Protein AF-A0A1R1DZW8-F1 (afdb_monomer)

Organism: NCBI:txid297318

Nearest PDB structures (foldseek):
  4pjw-assembly1_A  TM=4.966E-01  e=2.093E+00  Homo sapiens
  7zjs-assembly2_C  TM=4.317E-01  e=1.503E+00  Homo sapiens
  8k4d-assembly1_A  TM=4.307E-01  e=2.338E+00  Homo sapiens
  7zjs-assembly1_A  TM=4.344E-01  e=2.916E+00  Homo sapiens
  6pzi-assembly1_G  TM=3.802E-01  e=8.805E+00  Cricetus cricetus

Secondary structure (DSSP, 8-state):
-EE-TTT-PBPEE-SSSEEEETTTTEEEEGGG-EETTPPPPPPS--S--GGGGGS-HHHHTTS-HHHHHHHHHHHHHHHHHHHHHHHHHHHHHHH-HHHHHHTHHHHHHHHHHHHHHHHHHHHHHHHHHHHHS---S---HHHHHHHHHHHHHHHH--------SSSSS---

Mean predicted aligned error: 7.41 Å

Radius of gyration: 25.3 Å; Cα contacts (8 Å, |Δi|>4): 178; chains: 1; bounding box: 54×38×90 Å

InterPro domains:
  IPR046349 C1-like domain superfamily [SSF57889] (3-31)

Sequence (172 aa):
MRTCPYCASGLKILDATFYRCEFCRMTLHSDDTQEDGRRKPVSEEYAPPEAWLSCSTPEMMTFSTVQLIFLLRYARSKRANSYNYVRVFNKAGDAKPSLLQAYKESVQATGEAYEYWTRKAWVIENILRERTGDFPAKITDRYLAELLARIQEINAKPMQISKSRRQRQGSV

Foldseek 3Di:
DWAQLPARDDWDDPDPFWTADPVVRDIDGPVNIDPPQFHDADDLPLQDPLVCLVPDLVVLLPDDLSNLLNNLVSLVVQLVVLVVVLVVLVVCCVVPVVVCVVCVVVNVVSVVSNVSSVVSSVSSQVSNCVVPVGHDPDDDPVNSVVVSVVSVVSNPDGDDDDPPDDPPPDDD

pLDDT: mean 89.39, std 11.97, range [41.47, 98.56]

Structure (mmCIF, N/CA/C/O backbone):
data_AF-A0A1R1DZW8-F1
#
_entry.id   AF-A0A1R1DZW8-F1
#
loop_
_atom_site.group_PDB
_atom_site.id
_atom_site.type_symbol
_atom_site.label_atom_id
_atom_site.label_alt_id
_atom_site.label_comp_id
_atom_site.label_asym_id
_atom_site.label_entity_id
_atom_site.label_seq_id
_atom_site.pdbx_PDB_ins_code
_atom_site.Cartn_x
_atom_site.Cartn_y
_atom_site.Cartn_z
_atom_site.occupancy
_atom_site.B_iso_or_equiv
_atom_site.auth_seq_id
_atom_site.auth_comp_id
_atom_site.auth_asym_id
_atom_site.auth_atom_id
_atom_site.pdbx_PDB_model_num
ATOM 1 N N . MET A 1 1 ? 21.904 -6.467 -22.075 1.00 83.62 1 MET A N 1
ATOM 2 C CA . MET A 1 1 ? 21.513 -5.260 -22.857 1.00 83.62 1 MET A CA 1
ATOM 3 C C . MET A 1 1 ? 20.809 -4.280 -21.928 1.00 83.62 1 MET A C 1
ATOM 5 O O . MET A 1 1 ? 19.909 -4.713 -21.217 1.00 83.62 1 MET A O 1
ATOM 9 N N . ARG A 1 2 ? 21.170 -2.983 -21.921 1.00 94.12 2 ARG A N 1
ATOM 10 C CA . ARG A 1 2 ? 20.406 -1.985 -21.147 1.00 94.12 2 ARG A CA 1
ATOM 11 C C . ARG A 1 2 ? 19.023 -1.772 -21.758 1.00 94.12 2 ARG A C 1
ATOM 13 O O . ARG A 1 2 ? 18.876 -1.565 -22.962 1.00 94.12 2 ARG A O 1
ATOM 20 N N . THR A 1 3 ? 18.017 -1.822 -20.903 1.00 96.69 3 THR A N 1
ATOM 21 C CA . THR A 1 3 ? 16.600 -1.839 -21.252 1.00 96.69 3 THR A CA 1
ATOM 22 C C . THR A 1 3 ? 15.805 -0.880 -20.383 1.00 96.69 3 THR A C 1
ATOM 24 O O . THR A 1 3 ? 16.159 -0.578 -19.242 1.00 96.69 3 THR A O 1
ATOM 27 N N . CYS A 1 4 ? 14.709 -0.382 -20.944 1.00 96.38 4 CYS A N 1
ATOM 28 C CA . CYS A 1 4 ? 13.767 0.464 -20.231 1.00 96.38 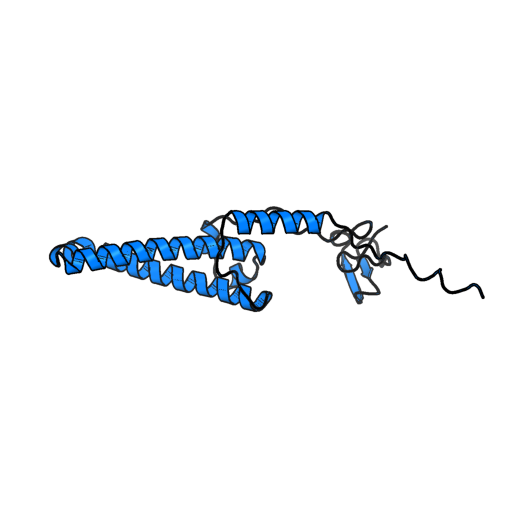4 CYS A CA 1
ATOM 29 C C . CYS A 1 4 ? 13.045 -0.334 -19.119 1.00 96.38 4 CYS A C 1
ATOM 31 O O . CYS A 1 4 ? 12.445 -1.364 -19.443 1.00 96.38 4 CYS A O 1
ATOM 33 N N . PRO A 1 5 ? 12.984 0.163 -17.864 1.00 95.69 5 PRO A N 1
ATOM 34 C CA . PRO A 1 5 ? 12.286 -0.500 -16.749 1.00 95.69 5 PRO A CA 1
ATOM 35 C C . PRO A 1 5 ? 10.778 -0.681 -16.969 1.00 95.69 5 PRO A C 1
ATOM 37 O O . PRO A 1 5 ? 10.151 -1.485 -16.279 1.00 95.69 5 PRO A O 1
ATOM 40 N N . TYR A 1 6 ? 10.189 0.072 -17.903 1.00 95.75 6 TYR A N 1
ATOM 41 C CA . TYR A 1 6 ? 8.742 0.121 -18.124 1.00 95.75 6 TYR A CA 1
ATOM 42 C C . TYR A 1 6 ? 8.270 -0.706 -19.323 1.00 95.75 6 TYR A C 1
ATOM 44 O O . TYR A 1 6 ? 7.144 -1.195 -19.315 1.00 95.75 6 TYR A O 1
ATOM 52 N N . CYS A 1 7 ? 9.101 -0.861 -20.360 1.00 95.56 7 CYS A N 1
ATOM 53 C CA . CYS A 1 7 ? 8.696 -1.527 -21.607 1.00 95.56 7 CYS A CA 1
ATOM 54 C C . CYS A 1 7 ? 9.712 -2.529 -22.169 1.00 95.56 7 CYS A C 1
ATOM 56 O O . CYS A 1 7 ? 9.480 -3.068 -23.248 1.00 95.56 7 CYS A O 1
ATOM 58 N N . ALA A 1 8 ? 10.853 -2.733 -21.501 1.00 95.94 8 ALA A N 1
ATOM 59 C CA . ALA A 1 8 ? 11.961 -3.582 -21.953 1.00 95.94 8 ALA A CA 1
ATOM 60 C C . ALA A 1 8 ? 12.594 -3.238 -23.312 1.00 95.94 8 ALA A C 1
ATOM 62 O O . ALA A 1 8 ? 13.468 -3.967 -23.780 1.00 95.94 8 ALA A O 1
ATOM 63 N N . SER A 1 9 ? 12.222 -2.120 -23.939 1.00 95.94 9 SER A N 1
ATOM 64 C CA . SER A 1 9 ? 12.898 -1.660 -25.155 1.00 95.94 9 SER A CA 1
ATOM 65 C C . SER A 1 9 ? 14.368 -1.357 -24.870 1.00 95.94 9 SER A C 1
ATOM 67 O O . SER A 1 9 ? 14.700 -0.842 -23.797 1.00 95.94 9 SER A O 1
ATOM 69 N N . GLY A 1 10 ? 15.236 -1.653 -25.841 1.00 96.06 10 GLY A N 1
ATOM 70 C CA . GLY A 1 10 ? 16.635 -1.232 -25.803 1.00 96.06 10 GLY A CA 1
ATOM 71 C C . GLY A 1 10 ? 16.743 0.291 -25.719 1.00 96.06 10 GLY A C 1
ATOM 72 O O . GLY A 1 10 ? 15.933 1.015 -26.303 1.00 96.06 10 GLY A O 1
ATOM 73 N N . LEU A 1 11 ? 17.719 0.773 -24.955 1.00 96.81 11 LEU A N 1
ATOM 74 C CA . LEU A 1 11 ? 17.912 2.198 -24.705 1.00 96.81 11 LEU A CA 1
ATOM 75 C C . LEU A 1 11 ? 18.998 2.788 -25.607 1.00 96.81 11 LEU A C 1
ATOM 77 O O . LEU A 1 11 ? 20.050 2.178 -25.791 1.00 96.81 11 LEU A O 1
ATOM 81 N N . LYS A 1 12 ? 18.767 4.002 -26.119 1.00 97.00 12 LYS A N 1
ATOM 82 C CA . LYS A 1 12 ? 19.805 4.795 -26.789 1.00 97.00 12 LYS A CA 1
ATOM 83 C C . LYS A 1 12 ? 20.587 5.588 -25.751 1.00 97.00 12 LYS A C 1
ATOM 85 O O . LYS A 1 12 ? 19.986 6.214 -24.880 1.00 97.00 12 LYS A O 1
ATOM 90 N N . ILE A 1 13 ? 21.908 5.561 -25.849 1.00 96.62 13 ILE A N 1
ATOM 91 C CA . ILE A 1 13 ? 22.793 6.371 -25.008 1.00 96.62 13 ILE A CA 1
ATOM 92 C C . ILE A 1 13 ? 22.650 7.828 -25.458 1.00 96.62 13 ILE A C 1
ATOM 94 O O . ILE A 1 13 ? 22.758 8.099 -26.654 1.00 96.62 13 ILE A O 1
ATOM 98 N N . LEU A 1 14 ? 22.363 8.739 -24.527 1.00 95.56 14 LEU A N 1
ATOM 99 C CA . LEU A 1 14 ? 22.457 10.179 -24.782 1.00 95.56 14 LEU A CA 1
ATOM 100 C C . LEU A 1 14 ? 23.834 10.690 -24.356 1.00 95.56 14 LEU A C 1
ATOM 102 O O . LEU A 1 14 ? 24.512 11.348 -25.138 1.00 95.56 14 LEU A O 1
ATOM 106 N N . ASP A 1 15 ? 24.254 10.325 -23.146 1.00 94.88 15 ASP A N 1
ATOM 107 C CA . ASP A 1 15 ? 25.563 10.625 -22.566 1.00 94.88 15 ASP A CA 1
ATOM 108 C C . ASP A 1 15 ? 25.935 9.559 -21.508 1.00 94.88 15 ASP A C 1
ATOM 110 O O . ASP A 1 15 ? 25.363 8.466 -21.484 1.00 94.88 15 ASP A O 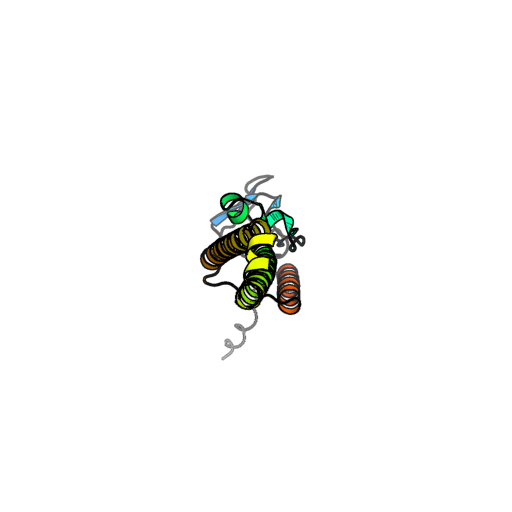1
ATOM 114 N N . ALA A 1 16 ? 26.920 9.846 -20.649 1.00 91.62 16 ALA A N 1
ATOM 115 C CA . ALA A 1 16 ? 27.391 8.914 -19.623 1.00 91.62 16 ALA A CA 1
ATOM 116 C C . ALA A 1 16 ? 26.343 8.591 -18.535 1.00 91.62 16 ALA A C 1
ATOM 118 O O . ALA A 1 16 ? 26.407 7.516 -17.936 1.00 91.62 16 ALA A O 1
ATOM 119 N N . THR A 1 17 ? 25.388 9.487 -18.278 1.00 96.44 17 THR A N 1
ATOM 120 C CA . THR A 1 17 ? 24.416 9.383 -17.177 1.00 96.44 17 THR A CA 1
ATOM 121 C C . THR A 1 17 ? 22.983 9.202 -17.661 1.00 96.44 17 THR A C 1
ATOM 123 O O . THR A 1 17 ? 22.152 8.703 -16.903 1.00 96.44 17 THR A O 1
ATOM 126 N N . PHE A 1 18 ? 22.669 9.538 -18.913 1.00 97.12 18 PHE A N 1
ATOM 127 C CA . PHE A 1 18 ? 21.305 9.529 -19.430 1.00 97.12 18 PHE A CA 1
ATOM 128 C C . PHE A 1 18 ? 21.099 8.656 -20.665 1.00 97.12 18 PHE A C 1
ATOM 130 O O . PHE A 1 18 ? 21.908 8.567 -21.591 1.00 97.12 18 PHE A O 1
ATOM 137 N N . TYR A 1 19 ? 19.915 8.049 -20.692 1.00 97.69 19 TYR A N 1
ATOM 138 C CA . TYR A 1 19 ? 19.455 7.154 -21.741 1.00 97.69 19 TYR A CA 1
ATOM 139 C C . TYR A 1 19 ? 18.085 7.586 -22.256 1.00 97.69 19 TYR A C 1
ATOM 141 O O . TYR A 1 19 ? 17.222 8.008 -21.485 1.00 97.69 19 TYR A O 1
ATOM 149 N N . ARG A 1 20 ? 17.837 7.415 -23.555 1.00 97.75 20 ARG A N 1
ATOM 150 C CA . ARG A 1 20 ? 16.534 7.649 -24.184 1.00 97.75 20 ARG A CA 1
ATOM 151 C C . ARG A 1 20 ? 15.840 6.329 -24.492 1.00 97.75 20 ARG A C 1
ATOM 153 O O . ARG A 1 20 ? 16.370 5.490 -25.219 1.00 97.75 20 ARG A O 1
ATOM 160 N N . CYS A 1 21 ? 14.613 6.181 -24.001 1.00 97.75 21 CYS A N 1
ATOM 161 C CA . CYS A 1 21 ? 13.688 5.161 -24.481 1.00 97.75 21 CYS A CA 1
ATOM 162 C C . CYS A 1 21 ? 12.802 5.759 -25.580 1.00 97.75 21 CYS A C 1
ATOM 164 O O . CYS A 1 21 ? 12.025 6.678 -25.316 1.00 97.75 21 CYS A O 1
ATOM 166 N N . GLU A 1 22 ? 12.890 5.240 -26.804 1.00 97.56 22 GLU A N 1
ATOM 167 C CA . GLU A 1 22 ? 12.088 5.747 -27.928 1.00 97.56 22 GLU A CA 1
ATOM 168 C C . GLU A 1 22 ? 10.615 5.342 -27.829 1.00 97.56 22 GLU A C 1
ATOM 170 O O . GLU A 1 22 ? 9.740 6.147 -28.140 1.00 97.56 22 GLU A O 1
ATOM 175 N N . PHE A 1 23 ? 10.334 4.136 -27.324 1.00 96.81 23 PHE A N 1
ATOM 176 C CA . PHE A 1 23 ? 8.968 3.645 -27.141 1.00 96.81 23 PHE A CA 1
ATOM 177 C C . PHE A 1 23 ? 8.209 4.447 -26.075 1.00 96.81 23 PHE A C 1
ATOM 179 O O . PHE A 1 23 ? 7.150 5.002 -26.350 1.00 96.81 23 PHE A O 1
ATOM 186 N N . CYS A 1 24 ? 8.779 4.572 -24.871 1.00 96.94 24 CYS A N 1
ATOM 187 C CA . CYS A 1 24 ? 8.176 5.348 -23.780 1.00 96.94 24 CYS A CA 1
ATOM 188 C C . CYS A 1 24 ? 8.323 6.865 -23.962 1.00 96.94 24 CYS A C 1
ATOM 190 O O . CYS A 1 24 ? 7.735 7.621 -23.197 1.00 96.94 24 CYS A O 1
ATOM 192 N N . ARG A 1 25 ? 9.135 7.318 -24.929 1.00 97.38 25 ARG A N 1
ATOM 193 C CA . ARG A 1 25 ? 9.466 8.733 -25.163 1.00 97.38 25 ARG A CA 1
ATOM 194 C C . ARG A 1 25 ? 9.959 9.458 -23.906 1.00 97.38 25 ARG A C 1
ATOM 196 O O . ARG A 1 25 ? 9.678 10.642 -23.718 1.00 97.38 25 ARG A O 1
ATOM 203 N N . MET A 1 26 ? 10.752 8.775 -23.086 1.00 96.75 26 MET A N 1
ATOM 204 C CA . MET A 1 26 ? 11.273 9.319 -21.832 1.00 96.75 26 MET A CA 1
ATOM 205 C C . MET A 1 26 ? 12.792 9.206 -21.734 1.00 96.75 26 MET A C 1
ATOM 207 O O . MET A 1 26 ? 13.403 8.325 -22.346 1.00 96.75 26 MET A O 1
ATOM 211 N N . THR A 1 27 ? 13.374 10.110 -20.953 1.00 97.75 27 THR A N 1
ATOM 212 C CA . THR A 1 27 ? 14.788 10.091 -20.575 1.00 97.75 27 THR A CA 1
ATOM 213 C C . THR A 1 27 ? 14.916 9.443 -19.202 1.00 97.75 27 THR A C 1
ATOM 215 O O . THR A 1 27 ? 14.108 9.710 -18.316 1.00 97.75 27 THR A O 1
ATOM 218 N N . LEU A 1 28 ? 15.894 8.558 -19.049 1.00 96.75 28 LEU A N 1
ATOM 219 C CA . LEU A 1 28 ? 16.140 7.781 -17.839 1.00 96.75 28 LEU A CA 1
ATOM 220 C C . LEU A 1 28 ? 17.561 8.047 -17.356 1.00 96.75 28 LEU A C 1
ATOM 222 O O . LEU A 1 28 ? 18.487 8.039 -18.170 1.00 96.75 28 LEU A O 1
ATOM 226 N N . HIS A 1 29 ? 17.723 8.239 -16.048 1.00 97.06 29 HIS A N 1
ATOM 227 C CA . HIS A 1 29 ? 19.037 8.226 -15.416 1.00 97.06 29 HIS A CA 1
ATOM 228 C C . HIS A 1 29 ? 19.620 6.808 -15.459 1.00 97.06 29 HIS A C 1
ATOM 230 O O . HIS A 1 29 ? 18.869 5.827 -15.461 1.00 97.06 29 HIS A O 1
ATOM 236 N N . SER A 1 30 ? 20.946 6.678 -15.476 1.00 94.75 30 SER A N 1
ATOM 237 C CA . SER A 1 30 ? 21.649 5.394 -15.535 1.00 94.75 30 SER A CA 1
ATOM 238 C C . SER A 1 30 ? 21.195 4.427 -14.444 1.00 94.75 30 SER A C 1
ATOM 240 O O . SER A 1 30 ? 21.073 3.233 -14.721 1.00 94.75 30 SER A O 1
ATOM 242 N N . ASP A 1 31 ? 20.892 4.956 -13.260 1.00 94.50 31 ASP A N 1
ATOM 243 C CA . ASP A 1 31 ? 20.494 4.195 -12.067 1.00 94.50 31 ASP A CA 1
ATOM 244 C C . ASP A 1 31 ? 19.053 3.673 -12.143 1.00 94.50 31 ASP A C 1
ATOM 246 O O . ASP A 1 31 ? 18.690 2.723 -11.456 1.00 94.50 31 ASP A O 1
ATOM 250 N N . ASP A 1 32 ? 18.226 4.259 -13.012 1.00 93.50 32 ASP A N 1
ATOM 251 C CA . ASP A 1 32 ? 16.847 3.819 -13.234 1.00 93.50 32 ASP A CA 1
ATOM 252 C C . ASP A 1 32 ? 16.725 2.802 -14.377 1.00 93.50 32 ASP A C 1
ATOM 254 O O . ASP A 1 32 ? 15.675 2.174 -14.553 1.00 93.50 32 ASP A O 1
ATOM 258 N N . THR A 1 33 ? 17.781 2.623 -15.176 1.00 95.12 33 THR A N 1
ATOM 259 C CA . THR A 1 33 ? 17.794 1.633 -16.262 1.00 95.12 33 THR A CA 1
ATOM 260 C C . THR A 1 33 ? 17.882 0.205 -15.728 1.00 95.12 33 THR A C 1
ATOM 262 O O . THR A 1 33 ? 18.327 -0.024 -14.609 1.00 95.12 33 THR A O 1
ATOM 265 N N . GLN A 1 34 ? 17.436 -0.767 -16.523 1.00 95.25 34 GLN A N 1
ATOM 266 C CA . GLN A 1 34 ? 17.449 -2.184 -16.151 1.00 95.25 34 GLN A CA 1
ATOM 267 C C . GLN A 1 34 ? 18.181 -3.007 -17.204 1.00 95.25 34 GLN A C 1
ATOM 269 O O . GLN A 1 34 ? 18.460 -2.527 -18.304 1.00 95.25 34 GLN A O 1
ATOM 274 N N . GLU A 1 35 ? 18.442 -4.273 -16.908 1.00 94.75 35 GLU A N 1
ATOM 275 C CA . GLU A 1 35 ? 19.089 -5.192 -17.841 1.00 94.75 35 GLU A CA 1
ATOM 276 C C . GLU A 1 35 ? 18.143 -6.303 -18.279 1.00 94.75 35 GLU A C 1
ATOM 278 O O . GLU A 1 35 ? 17.338 -6.802 -17.493 1.00 94.75 35 GLU A O 1
ATOM 283 N N . ASP A 1 36 ? 18.239 -6.666 -19.557 1.00 92.69 36 ASP A N 1
ATOM 284 C CA . ASP A 1 36 ? 17.596 -7.846 -20.144 1.00 92.69 36 ASP A CA 1
ATOM 285 C C . ASP A 1 36 ? 16.084 -7.935 -19.874 1.00 92.69 36 ASP A C 1
ATOM 287 O O . ASP A 1 36 ? 15.510 -9.000 -19.641 1.00 92.69 36 ASP A O 1
ATOM 291 N N . GLY A 1 37 ? 15.425 -6.774 -19.922 1.00 93.62 37 GLY A N 1
ATOM 292 C CA . GLY A 1 37 ? 13.982 -6.642 -19.760 1.00 93.62 37 GLY A CA 1
ATOM 293 C C . GLY A 1 37 ? 13.499 -6.777 -18.317 1.00 93.62 37 GLY A C 1
ATOM 294 O O . GLY A 1 37 ? 12.293 -6.915 -18.096 1.00 93.62 37 GLY A O 1
ATOM 295 N N . ARG A 1 38 ? 14.396 -6.739 -17.325 1.00 94.12 38 ARG A N 1
ATOM 296 C CA . ARG A 1 38 ? 13.999 -6.686 -15.915 1.00 94.12 38 ARG A CA 1
ATOM 297 C C . ARG A 1 38 ? 13.179 -5.433 -15.616 1.00 94.12 38 ARG A C 1
ATOM 299 O O . ARG A 1 38 ? 13.334 -4.378 -16.232 1.00 94.12 38 ARG A O 1
ATOM 306 N N . ARG A 1 39 ? 12.263 -5.584 -14.666 1.00 92.12 39 ARG A N 1
ATOM 307 C CA . ARG A 1 39 ? 11.443 -4.492 -14.140 1.00 92.12 39 ARG A CA 1
ATOM 308 C C . ARG A 1 39 ? 12.236 -3.750 -13.077 1.00 92.12 39 ARG A C 1
ATOM 310 O O . ARG A 1 39 ? 13.051 -4.366 -12.397 1.00 92.12 39 ARG A O 1
ATOM 317 N N . LYS A 1 40 ? 11.949 -2.459 -12.887 1.00 91.19 40 LYS A N 1
ATOM 318 C CA . LYS A 1 40 ? 12.402 -1.763 -11.678 1.00 91.19 40 LYS A CA 1
ATOM 319 C C . LYS A 1 40 ? 11.785 -2.487 -10.472 1.00 91.19 40 LYS A C 1
ATOM 321 O O . LYS A 1 40 ? 10.554 -2.571 -10.420 1.00 91.19 40 LYS A O 1
ATOM 326 N N . PRO A 1 41 ? 12.593 -3.045 -9.558 1.00 87.19 41 PRO A N 1
ATOM 327 C CA . PRO A 1 41 ? 12.055 -3.784 -8.432 1.00 87.19 41 PRO A CA 1
ATOM 328 C C . PRO A 1 41 ? 11.306 -2.827 -7.510 1.00 87.19 41 PRO A C 1
ATOM 330 O O . PRO A 1 41 ? 11.758 -1.712 -7.238 1.00 87.19 41 PRO A O 1
ATOM 333 N N . VAL A 1 42 ? 10.156 -3.269 -7.015 1.00 84.50 42 VAL A N 1
ATOM 334 C CA . VAL A 1 42 ? 9.536 -2.629 -5.853 1.00 84.50 42 VAL A CA 1
ATOM 335 C C . VAL A 1 42 ? 10.264 -3.152 -4.611 1.00 84.50 42 VAL A C 1
ATOM 337 O O . VAL A 1 42 ? 10.467 -4.361 -4.503 1.00 84.50 42 VAL A O 1
ATOM 340 N N . SER A 1 43 ? 10.713 -2.243 -3.735 1.00 73.94 43 SER A N 1
ATOM 341 C CA . SER A 1 43 ? 11.526 -2.551 -2.542 1.00 73.94 43 SER A CA 1
ATOM 342 C C . SER A 1 43 ? 10.854 -3.556 -1.605 1.00 73.94 43 SER A C 1
ATOM 344 O O . SER A 1 43 ? 9.637 -3.532 -1.449 1.00 73.94 43 SER A O 1
ATOM 346 N N . GLU A 1 44 ? 11.666 -4.387 -0.945 1.00 57.91 44 GLU A N 1
ATOM 347 C CA . GLU A 1 44 ? 11.247 -5.482 -0.061 1.00 57.91 44 GLU A CA 1
ATOM 348 C C . GLU A 1 44 ? 10.743 -5.042 1.324 1.00 57.91 44 GLU A C 1
ATOM 350 O O . GLU A 1 44 ? 10.132 -5.831 2.047 1.00 57.91 44 GLU A O 1
ATOM 355 N N . GLU A 1 45 ? 10.925 -3.772 1.688 1.00 64.88 45 GLU A N 1
ATOM 356 C CA . GLU A 1 45 ? 10.460 -3.209 2.960 1.00 64.88 45 GLU A CA 1
ATOM 357 C C . GLU A 1 45 ? 8.966 -2.831 2.884 1.00 64.88 45 GLU A C 1
ATOM 359 O O . GLU A 1 45 ? 8.551 -1.673 2.950 1.00 64.88 45 GLU A O 1
ATOM 364 N N . TYR A 1 46 ? 8.130 -3.845 2.653 1.00 69.19 46 TYR A N 1
ATOM 365 C CA . TYR A 1 46 ? 6.699 -3.672 2.398 1.00 69.19 46 TYR A CA 1
ATOM 366 C C . TYR A 1 46 ? 5.867 -3.435 3.655 1.00 69.19 46 TYR A C 1
ATOM 368 O O . TYR A 1 46 ? 4.773 -2.881 3.547 1.00 69.19 46 TYR A O 1
ATOM 376 N N . ALA A 1 47 ? 6.346 -3.902 4.811 1.00 83.75 47 ALA A N 1
ATOM 377 C CA . ALA A 1 47 ? 5.646 -3.816 6.085 1.00 83.75 47 ALA A CA 1
ATOM 378 C C . ALA A 1 47 ? 6.101 -2.552 6.836 1.00 83.75 47 ALA A C 1
ATOM 380 O O . ALA A 1 47 ? 7.124 -2.591 7.520 1.00 83.75 47 ALA A O 1
ATOM 381 N N . PRO A 1 48 ? 5.378 -1.423 6.715 1.00 90.56 48 PRO A N 1
ATOM 382 C CA . PRO A 1 48 ? 5.691 -0.237 7.490 1.00 90.56 48 PRO A CA 1
ATOM 383 C C . PRO A 1 48 ? 5.439 -0.516 8.977 1.00 90.56 48 PRO A C 1
ATOM 385 O O . PRO A 1 48 ? 4.506 -1.255 9.316 1.00 90.56 48 PRO A O 1
ATOM 388 N N . PRO A 1 49 ? 6.208 0.101 9.884 1.00 93.50 49 PRO A N 1
ATOM 389 C CA . PRO A 1 49 ? 5.910 0.019 11.303 1.00 93.50 49 PRO A CA 1
ATOM 390 C C . PRO A 1 49 ? 4.547 0.660 11.589 1.00 93.50 49 PRO A C 1
ATOM 392 O O . PRO A 1 49 ? 4.182 1.684 11.010 1.00 93.50 49 PRO A O 1
ATOM 395 N N . GLU A 1 50 ? 3.805 0.091 12.542 1.00 94.75 50 GLU A N 1
ATOM 396 C CA . GLU A 1 50 ? 2.485 0.598 12.950 1.00 94.75 50 GLU A CA 1
ATOM 397 C C . GLU A 1 50 ? 2.526 2.084 13.350 1.00 94.75 50 GLU A C 1
ATOM 399 O O . GLU A 1 50 ? 1.567 2.820 13.114 1.00 94.75 50 GLU A O 1
ATOM 404 N N . ALA A 1 51 ? 3.659 2.542 13.894 1.00 95.38 51 ALA A N 1
ATOM 405 C CA . ALA A 1 51 ? 3.891 3.931 14.279 1.00 95.38 51 ALA A CA 1
ATOM 406 C C . ALA A 1 51 ? 3.643 4.931 13.137 1.00 95.38 51 ALA A C 1
ATOM 408 O O . ALA A 1 51 ? 3.234 6.054 13.408 1.00 95.38 51 ALA A O 1
ATOM 409 N N . TRP A 1 52 ? 3.798 4.532 11.870 1.00 96.38 52 TRP A N 1
ATOM 410 C CA . TRP A 1 52 ? 3.513 5.396 10.717 1.00 96.38 52 TRP A CA 1
ATOM 411 C C . TRP A 1 52 ? 2.029 5.751 10.564 1.00 96.38 52 TRP A C 1
ATOM 413 O O . TRP A 1 52 ? 1.678 6.632 9.781 1.00 96.38 52 TRP A O 1
ATOM 423 N N . LEU A 1 53 ? 1.128 5.139 11.340 1.00 96.88 53 LEU A N 1
ATOM 424 C CA . LEU A 1 53 ? -0.244 5.624 11.465 1.00 96.88 53 LEU A CA 1
ATOM 425 C C . LEU A 1 53 ? -0.335 7.045 12.043 1.00 96.88 53 LEU A C 1
ATOM 427 O O . LEU A 1 53 ? -1.364 7.692 11.861 1.00 96.88 53 LEU A O 1
ATOM 431 N N . SER A 1 54 ? 0.701 7.556 12.710 1.00 95.88 54 SER A N 1
ATOM 432 C CA . SER A 1 54 ? 0.723 8.943 13.187 1.00 95.88 54 SER A CA 1
ATOM 433 C C . SER A 1 54 ? 1.013 9.959 12.076 1.00 95.88 54 SER A C 1
ATOM 435 O O . SER A 1 54 ? 0.615 11.113 12.221 1.00 95.88 54 SER A O 1
ATOM 437 N N . CYS A 1 55 ? 1.609 9.537 10.953 1.00 97.06 55 CYS A N 1
ATOM 438 C CA . CYS A 1 55 ? 1.964 10.419 9.840 1.00 97.06 55 CYS A CA 1
ATOM 439 C C . CYS A 1 55 ? 0.751 11.185 9.304 1.00 97.06 55 CYS A C 1
ATOM 441 O O . CYS A 1 55 ? -0.364 10.663 9.228 1.00 97.06 55 CYS A O 1
ATOM 443 N N . SER A 1 56 ? 0.964 12.430 8.909 1.00 97.62 56 SER A N 1
ATOM 444 C CA . SER A 1 56 ? -0.038 13.291 8.291 1.00 97.62 56 SER A CA 1
ATOM 445 C C . SER A 1 56 ? -0.531 12.734 6.947 1.00 97.62 56 SER A C 1
ATOM 447 O O . SER A 1 56 ? 0.105 11.886 6.319 1.00 97.62 56 SER A O 1
ATOM 449 N N . THR A 1 57 ? -1.681 13.220 6.475 1.00 97.75 57 THR A N 1
ATOM 450 C CA . THR A 1 57 ? -2.224 12.814 5.169 1.00 97.75 57 THR A CA 1
ATOM 451 C C . THR A 1 57 ? -1.250 13.078 4.007 1.00 97.75 57 THR A C 1
ATOM 453 O O . THR A 1 57 ? -1.073 12.161 3.206 1.00 97.75 57 THR A O 1
ATOM 456 N N . PRO A 1 58 ? -0.570 14.243 3.904 1.00 98.12 58 PRO A N 1
ATOM 457 C CA . PRO A 1 58 ? 0.428 14.472 2.855 1.00 98.12 58 PRO A CA 1
ATOM 458 C C . PRO A 1 58 ? 1.590 13.475 2.888 1.00 98.12 58 PRO A C 1
ATOM 460 O O . PRO A 1 58 ? 1.994 12.983 1.841 1.00 98.12 58 PRO A O 1
ATOM 463 N N . GLU A 1 59 ? 2.087 13.112 4.07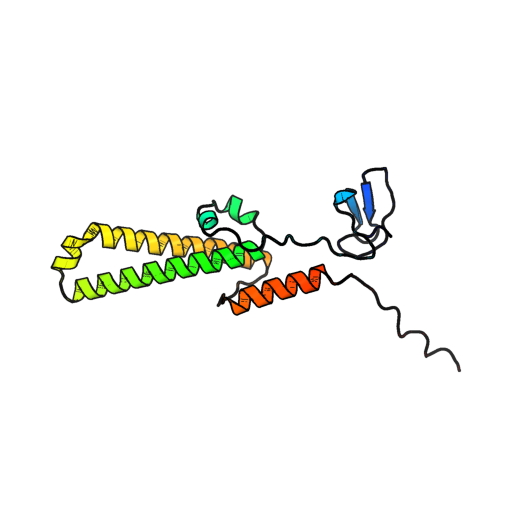3 1.00 97.75 59 GLU A N 1
ATOM 464 C CA . GLU A 1 59 ? 3.120 12.076 4.198 1.00 97.75 59 GLU A CA 1
ATOM 465 C C . GLU A 1 59 ? 2.588 10.717 3.725 1.00 97.75 59 GLU A C 1
ATOM 467 O O . GLU A 1 59 ? 3.230 10.048 2.916 1.00 97.75 59 GLU A O 1
ATOM 472 N N . MET A 1 60 ? 1.370 10.340 4.132 1.00 97.06 60 MET A N 1
ATOM 473 C CA . MET A 1 60 ? 0.732 9.092 3.693 1.00 97.06 60 MET A CA 1
ATOM 474 C C . MET A 1 60 ? 0.510 9.033 2.178 1.00 97.06 60 MET A C 1
ATOM 476 O O . MET A 1 60 ? 0.617 7.961 1.581 1.00 97.06 60 MET A O 1
ATOM 480 N N . MET A 1 61 ? 0.253 10.173 1.532 1.00 97.19 61 MET A N 1
ATOM 481 C CA . MET A 1 61 ? 0.152 10.265 0.073 1.00 97.19 61 MET A CA 1
ATOM 482 C C . MET A 1 61 ? 1.470 9.943 -0.647 1.00 97.19 61 MET A C 1
ATOM 484 O O . MET A 1 61 ? 1.427 9.645 -1.841 1.00 97.19 61 MET A O 1
ATOM 488 N N . THR A 1 62 ? 2.615 9.925 0.044 1.00 95.44 62 THR A N 1
ATOM 489 C CA . THR A 1 62 ? 3.909 9.508 -0.528 1.00 95.44 62 THR A CA 1
ATOM 490 C C . THR A 1 62 ? 4.190 8.011 -0.377 1.00 95.44 62 THR A C 1
ATOM 492 O O . THR A 1 62 ? 5.001 7.460 -1.120 1.00 95.44 62 THR A O 1
ATOM 495 N N . PHE A 1 63 ? 3.501 7.322 0.538 1.00 94.56 63 PHE A N 1
ATOM 496 C CA . PHE A 1 63 ? 3.710 5.890 0.773 1.00 94.56 63 PHE A CA 1
ATOM 497 C C . PHE A 1 63 ? 3.283 5.066 -0.435 1.00 94.56 63 PHE A C 1
ATOM 499 O O . PHE A 1 63 ? 2.371 5.450 -1.161 1.00 94.56 63 PHE A O 1
ATOM 506 N N . SER A 1 64 ? 3.880 3.897 -0.643 1.00 92.69 64 SER A N 1
ATOM 507 C CA . SER A 1 64 ? 3.438 2.953 -1.673 1.00 92.69 64 SER A CA 1
ATOM 508 C C . SER A 1 64 ? 2.042 2.393 -1.371 1.00 92.69 64 SER A C 1
ATOM 510 O O . SER A 1 64 ? 1.600 2.327 -0.223 1.00 92.69 64 SER A O 1
ATOM 512 N N . THR A 1 65 ? 1.335 1.932 -2.404 1.00 94.38 65 THR A N 1
ATOM 513 C CA . THR A 1 65 ? 0.022 1.279 -2.243 1.00 94.38 65 THR A CA 1
ATOM 514 C C . THR A 1 65 ? 0.099 0.060 -1.320 1.00 94.38 65 THR A C 1
ATOM 516 O O . THR A 1 65 ? -0.813 -0.172 -0.532 1.00 94.38 65 THR A O 1
ATOM 519 N N . VAL A 1 66 ? 1.204 -0.690 -1.365 1.00 93.94 66 VAL A N 1
ATOM 520 C CA . VAL A 1 66 ? 1.418 -1.850 -0.490 1.00 93.94 66 VAL A CA 1
ATOM 521 C C . VAL A 1 66 ? 1.525 -1.410 0.969 1.00 93.94 66 VAL A C 1
ATOM 523 O O . VAL A 1 66 ? 0.793 -1.930 1.806 1.00 93.94 66 VAL A O 1
ATOM 526 N N . GLN A 1 67 ? 2.340 -0.395 1.272 1.00 95.00 67 GLN A N 1
ATOM 527 C CA . GLN A 1 67 ? 2.451 0.153 2.631 1.00 95.00 67 GLN A CA 1
ATOM 528 C C . GLN A 1 67 ? 1.097 0.651 3.156 1.00 95.00 67 GLN A C 1
ATOM 530 O O . GLN A 1 67 ? 0.729 0.362 4.292 1.00 95.00 67 GLN A O 1
ATOM 535 N N . LEU A 1 68 ? 0.306 1.331 2.321 1.00 96.44 68 LEU A N 1
ATOM 536 C CA . LEU A 1 68 ? -1.038 1.777 2.698 1.00 96.44 68 LEU A CA 1
ATOM 537 C C . LEU A 1 68 ? -1.981 0.611 3.028 1.00 96.44 68 LEU A C 1
ATOM 539 O O . LEU A 1 68 ? -2.774 0.723 3.957 1.00 96.44 68 LEU A O 1
ATOM 543 N N . ILE A 1 69 ? -1.880 -0.525 2.334 1.00 96.75 69 ILE A N 1
ATOM 544 C CA . ILE A 1 69 ? -2.651 -1.735 2.665 1.00 96.75 69 ILE A CA 1
ATOM 545 C C . ILE A 1 69 ? -2.273 -2.260 4.061 1.00 96.75 69 ILE A C 1
ATOM 547 O O . ILE A 1 69 ? -3.160 -2.605 4.846 1.00 96.75 69 ILE A O 1
ATOM 551 N N . PHE A 1 70 ? -0.983 -2.291 4.407 1.00 96.44 70 PHE A N 1
ATOM 552 C CA . PHE A 1 70 ? -0.543 -2.662 5.758 1.00 96.44 70 PHE A CA 1
ATOM 553 C C . PHE A 1 70 ? -1.082 -1.691 6.815 1.00 96.44 70 PHE A C 1
ATOM 555 O O . PHE A 1 70 ? -1.694 -2.118 7.796 1.00 96.44 70 PHE A O 1
ATOM 562 N N . LEU A 1 71 ? -0.940 -0.384 6.587 1.00 97.19 71 LEU A N 1
ATOM 563 C CA . LEU A 1 71 ? -1.448 0.641 7.501 1.00 97.19 71 LEU A CA 1
ATOM 564 C C . LEU A 1 71 ? -2.971 0.563 7.661 1.00 97.19 71 LEU A C 1
ATOM 566 O O . LEU A 1 71 ? -3.476 0.682 8.777 1.00 97.19 71 LEU A O 1
ATOM 570 N N . LEU A 1 72 ? -3.715 0.282 6.588 1.00 98.06 72 LEU A N 1
ATOM 571 C CA . LEU A 1 72 ? -5.165 0.103 6.656 1.00 98.06 72 LEU A CA 1
ATOM 572 C C . LEU A 1 72 ? -5.547 -1.054 7.584 1.00 98.06 72 LEU A C 1
ATOM 574 O O . LEU A 1 72 ? -6.509 -0.945 8.350 1.00 98.06 72 LEU A O 1
ATOM 578 N N . ARG A 1 73 ? -4.788 -2.155 7.557 1.00 97.69 73 ARG A N 1
ATOM 579 C CA . ARG A 1 73 ? -4.998 -3.268 8.488 1.00 97.69 73 ARG A CA 1
ATOM 580 C C . ARG A 1 73 ? -4.809 -2.822 9.935 1.00 97.69 73 ARG A C 1
ATOM 582 O O . ARG A 1 73 ? -5.669 -3.116 10.768 1.00 97.69 73 ARG A O 1
ATOM 589 N N . TYR A 1 74 ? -3.722 -2.114 10.233 1.00 97.31 74 TYR A N 1
ATOM 590 C CA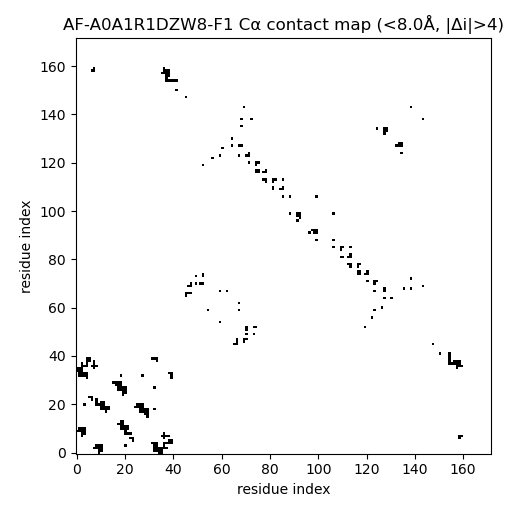 . TYR A 1 74 ? -3.452 -1.629 11.586 1.00 97.31 74 TYR A CA 1
ATOM 591 C C . TYR A 1 74 ? -4.535 -0.654 12.067 1.00 97.31 74 TYR A C 1
ATOM 593 O O . TYR A 1 74 ? -5.092 -0.846 13.148 1.00 97.31 74 TYR A O 1
ATOM 601 N N . ALA A 1 75 ? -4.922 0.320 11.237 1.00 97.44 75 ALA A N 1
ATOM 602 C CA . ALA A 1 75 ? -5.972 1.285 11.564 1.00 97.44 75 ALA A CA 1
ATOM 603 C C . ALA A 1 75 ? -7.316 0.595 11.855 1.00 97.44 75 ALA A C 1
ATOM 605 O O . ALA A 1 75 ? -7.979 0.902 12.847 1.00 97.44 75 ALA A O 1
ATOM 606 N N . ARG A 1 76 ? -7.705 -0.392 11.035 1.00 96.94 76 ARG A N 1
ATOM 607 C CA . ARG A 1 76 ? -8.938 -1.167 11.250 1.00 96.94 76 ARG A CA 1
ATOM 608 C C . ARG A 1 76 ? -8.883 -2.020 12.515 1.00 96.94 76 ARG A C 1
ATOM 610 O O . ARG A 1 76 ? -9.903 -2.131 13.192 1.00 96.94 76 ARG A O 1
ATOM 617 N N . SER A 1 77 ? -7.719 -2.578 12.850 1.00 95.81 77 SER A N 1
ATOM 618 C CA . SER A 1 77 ? -7.501 -3.310 14.104 1.00 95.81 77 SER A CA 1
ATOM 619 C C . SER A 1 77 ? -7.680 -2.396 15.321 1.00 95.81 77 SER A C 1
ATOM 621 O O . SER A 1 77 ? -8.470 -2.698 16.215 1.00 95.81 77 SER A O 1
ATOM 623 N N . LYS A 1 78 ? -7.046 -1.214 15.315 1.00 95.69 78 LYS A N 1
ATOM 624 C CA . LYS A 1 78 ? -7.208 -0.211 16.379 1.00 95.69 78 LYS A CA 1
ATOM 625 C C . LYS A 1 78 ? -8.655 0.249 16.521 1.00 95.69 78 LYS A C 1
ATOM 627 O O . LYS A 1 78 ? -9.179 0.246 17.629 1.00 95.69 78 LYS A O 1
ATOM 632 N N . ARG A 1 79 ? -9.331 0.543 15.404 1.00 94.81 79 ARG A N 1
ATOM 633 C CA . ARG A 1 79 ? -10.757 0.898 15.392 1.00 94.81 79 ARG A CA 1
ATOM 634 C C . ARG A 1 79 ? -11.625 -0.199 16.012 1.00 94.81 79 ARG A C 1
ATOM 636 O O . ARG A 1 79 ? -12.491 0.109 16.825 1.00 94.81 79 ARG A O 1
ATOM 643 N N . ALA A 1 80 ? -11.408 -1.462 15.639 1.00 92.75 80 ALA A N 1
ATOM 644 C CA . ALA A 1 80 ? -12.163 -2.591 16.184 1.00 92.75 80 ALA A CA 1
ATOM 645 C C . ALA A 1 80 ? -11.947 -2.744 17.698 1.00 92.75 80 ALA A C 1
ATOM 647 O O . ALA A 1 80 ? -12.909 -2.945 18.439 1.00 92.75 80 ALA A O 1
ATOM 648 N N . ASN A 1 81 ? -10.708 -2.574 18.166 1.00 90.81 81 ASN A N 1
ATOM 649 C CA . ASN A 1 81 ? -10.387 -2.605 19.590 1.00 90.81 81 ASN A CA 1
ATOM 650 C C . ASN A 1 81 ? -11.069 -1.456 20.345 1.00 90.81 81 ASN A C 1
ATOM 652 O O . ASN A 1 81 ? -11.752 -1.707 21.334 1.00 90.81 81 ASN A O 1
ATOM 656 N N . SER A 1 82 ? -10.976 -0.218 19.845 1.00 86.62 82 SER A N 1
ATOM 657 C CA . SER A 1 82 ? -11.661 0.939 20.439 1.00 86.62 82 SER A CA 1
ATOM 658 C C . SER A 1 82 ? -13.181 0.759 20.473 1.00 86.62 82 SER A C 1
ATOM 660 O O . SER A 1 82 ? -13.802 1.028 21.496 1.00 86.62 82 SER A O 1
ATOM 662 N N . TYR A 1 83 ? -13.784 0.224 19.407 1.00 82.12 83 TYR A N 1
ATOM 663 C CA . TYR A 1 83 ? -15.220 -0.073 19.371 1.00 82.12 83 TYR A CA 1
ATOM 664 C C . TYR A 1 83 ? -15.637 -1.103 20.429 1.00 82.12 83 TYR A C 1
ATOM 666 O O . TYR A 1 83 ? -16.665 -0.937 21.088 1.00 82.12 83 TYR A O 1
ATOM 674 N N . ASN A 1 84 ? -14.837 -2.156 20.624 1.00 85.50 84 ASN A N 1
ATOM 675 C CA . ASN A 1 84 ? -15.104 -3.154 21.658 1.00 85.50 84 ASN A CA 1
ATOM 676 C C . ASN A 1 84 ? -15.123 -2.520 23.055 1.00 85.50 84 ASN A C 1
ATOM 678 O O . ASN A 1 84 ? -16.021 -2.828 23.837 1.00 85.50 84 ASN A O 1
ATOM 682 N N . TYR A 1 85 ? -14.206 -1.592 23.344 1.00 82.00 85 TYR A N 1
ATOM 683 C C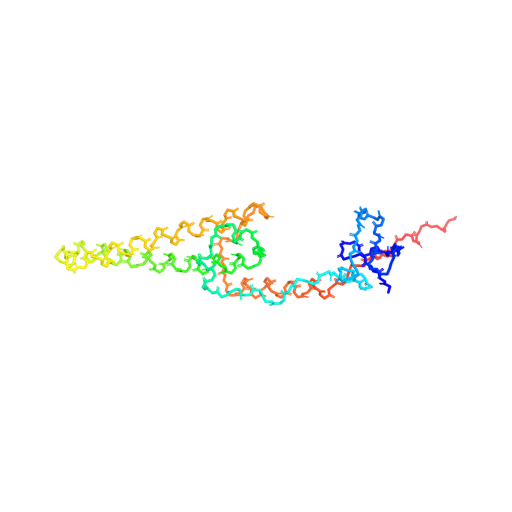A . TYR A 1 85 ? -14.215 -0.851 24.606 1.00 82.00 85 TYR A CA 1
ATOM 684 C C . TYR A 1 85 ? -15.455 0.039 24.749 1.00 82.00 85 TYR A C 1
ATOM 686 O O . TYR A 1 85 ? -16.124 -0.046 25.778 1.00 82.00 85 TYR A O 1
ATOM 694 N N . VAL A 1 86 ? -15.833 0.807 23.714 1.00 80.88 86 VAL A N 1
ATOM 695 C CA . VAL A 1 86 ? -17.083 1.601 23.723 1.00 80.88 86 VAL A CA 1
ATOM 696 C C . VAL A 1 86 ? -18.282 0.708 24.057 1.00 80.88 86 VAL A C 1
ATOM 698 O O . VAL A 1 86 ? -19.094 1.032 24.922 1.00 80.88 86 VAL A O 1
ATOM 701 N N . ARG A 1 87 ? -18.379 -0.464 23.418 1.00 84.38 87 ARG A N 1
ATOM 702 C CA . ARG A 1 87 ? -19.473 -1.416 23.648 1.00 84.38 87 ARG A CA 1
ATOM 703 C C . ARG A 1 87 ? -19.496 -1.957 25.080 1.00 84.38 87 ARG A C 1
ATOM 705 O O . ARG A 1 87 ? -20.580 -2.144 25.630 1.00 84.38 87 ARG A O 1
ATOM 712 N N . VAL A 1 88 ? -18.332 -2.242 25.667 1.00 84.81 88 VAL A N 1
ATOM 713 C CA . VAL A 1 88 ? -18.218 -2.705 27.061 1.00 84.81 88 VAL A CA 1
ATOM 714 C C . VAL A 1 88 ? -18.668 -1.612 28.027 1.00 84.81 88 VAL A C 1
ATOM 716 O O . VAL A 1 88 ? -19.473 -1.897 28.911 1.00 84.81 88 VAL A O 1
ATOM 719 N N . PHE A 1 89 ? -18.220 -0.371 27.826 1.00 82.62 89 PHE A N 1
ATOM 720 C CA . PHE A 1 89 ? -18.617 0.755 28.670 1.00 82.62 89 PHE A CA 1
ATOM 721 C C . PHE A 1 89 ? -20.116 1.042 28.600 1.00 82.62 89 PHE A C 1
ATOM 723 O O . PHE A 1 89 ? -20.736 1.207 29.647 1.00 82.62 89 PHE A O 1
ATOM 730 N N . ASN A 1 90 ? -20.716 1.008 27.407 1.00 81.06 90 ASN A N 1
ATOM 731 C CA . ASN A 1 90 ? -22.160 1.207 27.255 1.00 81.06 90 ASN A CA 1
ATOM 732 C C . ASN A 1 90 ? -22.955 0.140 28.020 1.00 81.06 90 ASN A C 1
ATOM 734 O O . ASN A 1 90 ? -23.805 0.475 28.836 1.00 81.06 90 ASN A O 1
ATOM 738 N N . LYS A 1 91 ? -22.602 -1.143 27.858 1.00 85.88 91 LYS A N 1
ATOM 739 C CA . LYS A 1 91 ? -23.249 -2.237 28.605 1.00 85.88 91 LYS A CA 1
ATOM 740 C C . LYS A 1 91 ? -23.077 -2.109 30.121 1.00 85.88 91 LYS A C 1
ATOM 742 O O . LYS A 1 91 ? -23.995 -2.430 30.870 1.00 85.88 91 LYS A O 1
ATOM 747 N N . ALA A 1 92 ? -21.898 -1.689 30.580 1.00 80.06 92 ALA A N 1
ATOM 748 C CA . ALA A 1 92 ? -21.641 -1.472 32.001 1.00 80.06 92 ALA A CA 1
ATOM 749 C C . ALA A 1 92 ? -22.459 -0.292 32.549 1.00 80.06 92 ALA A C 1
ATOM 751 O O . ALA A 1 92 ? -22.975 -0.384 33.660 1.00 80.06 92 ALA A O 1
ATOM 752 N N . GLY A 1 93 ? -22.614 0.771 31.757 1.00 80.25 93 GLY A N 1
ATOM 753 C CA . GLY A 1 93 ? -23.461 1.922 32.053 1.00 80.25 93 GLY A CA 1
ATOM 754 C C . GLY A 1 93 ? -24.936 1.570 32.179 1.00 80.25 93 GLY A C 1
ATOM 755 O O . GLY A 1 93 ? -25.561 1.951 33.166 1.00 80.25 93 GLY A O 1
ATOM 756 N N . ASP A 1 94 ? -25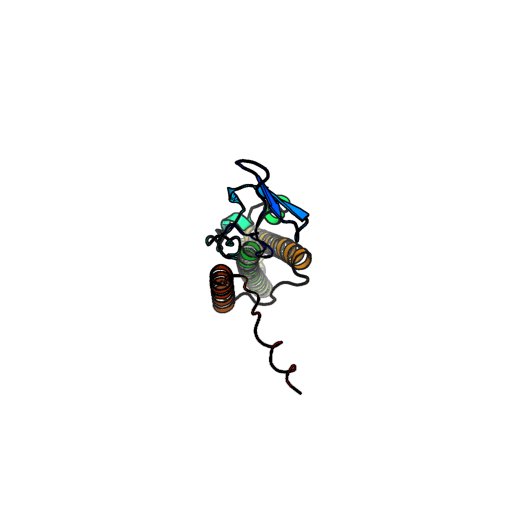.455 0.785 31.232 1.00 83.44 94 ASP A N 1
ATOM 757 C CA . ASP A 1 94 ? -26.841 0.302 31.242 1.00 83.44 94 ASP A CA 1
ATOM 758 C C . ASP A 1 94 ? -27.128 -0.560 32.483 1.00 83.44 94 ASP A C 1
ATOM 760 O O . ASP A 1 94 ? -28.198 -0.473 33.081 1.00 83.44 94 ASP A O 1
ATOM 764 N N . ALA A 1 95 ? -26.160 -1.385 32.898 1.00 85.50 95 ALA A N 1
ATOM 765 C CA . ALA A 1 95 ? -26.300 -2.256 34.063 1.00 85.50 95 ALA A CA 1
ATOM 766 C C . ALA A 1 95 ? -26.094 -1.523 35.402 1.00 85.50 95 ALA A C 1
ATOM 768 O O . ALA A 1 95 ? -26.733 -1.865 36.399 1.00 85.50 95 ALA A O 1
ATOM 769 N N . LYS A 1 96 ? -25.162 -0.564 35.458 1.00 85.31 96 LYS A N 1
ATOM 770 C CA . LYS A 1 96 ? -24.784 0.183 36.667 1.00 85.31 96 LYS A CA 1
ATOM 771 C C . LYS A 1 96 ? -24.362 1.615 36.303 1.00 85.31 96 LYS A C 1
ATOM 773 O O . LYS A 1 96 ? -23.172 1.867 36.092 1.00 85.31 96 LYS A O 1
ATOM 778 N N . PRO A 1 97 ? -25.290 2.584 36.341 1.00 80.75 97 PRO A N 1
ATOM 779 C CA . PRO A 1 97 ? -25.010 3.977 35.979 1.00 80.75 97 PRO A CA 1
ATOM 780 C C . PRO A 1 97 ? -23.875 4.631 36.787 1.00 80.75 97 PRO A C 1
ATOM 782 O O . PRO A 1 97 ? -23.144 5.475 36.272 1.00 80.75 97 PRO A O 1
ATOM 785 N N . SER A 1 98 ? -23.666 4.206 38.038 1.00 79.31 98 SER A N 1
ATOM 786 C CA . SER A 1 98 ? -22.580 4.699 38.897 1.00 79.31 98 SER A CA 1
ATOM 787 C C . SER A 1 98 ? -21.177 4.328 38.400 1.00 79.31 98 SER A C 1
ATOM 789 O O . SER A 1 98 ? -20.232 5.074 38.655 1.00 79.31 98 SER A O 1
ATOM 791 N N . LEU A 1 99 ? -21.025 3.230 37.646 1.00 71.94 99 LEU A N 1
ATOM 792 C CA . LEU A 1 99 ? -19.751 2.876 37.010 1.00 71.94 99 LEU A CA 1
ATOM 793 C C . LEU A 1 99 ? -19.401 3.853 35.887 1.00 71.94 99 LEU A C 1
ATOM 795 O O . LEU A 1 99 ? -18.235 4.194 35.719 1.00 71.94 99 LEU A O 1
ATOM 799 N N . LEU A 1 100 ? -20.394 4.350 35.149 1.00 71.88 100 LEU A N 1
ATOM 800 C CA . LEU A 1 100 ? -20.148 5.310 34.074 1.00 71.88 100 LEU A CA 1
ATOM 801 C C . LEU A 1 100 ? -19.574 6.624 34.624 1.00 71.88 100 LEU A C 1
ATOM 803 O O . LEU A 1 100 ? -18.661 7.200 34.040 1.00 71.88 100 LEU A O 1
ATOM 807 N N . GLN A 1 101 ? -20.072 7.057 35.787 1.00 76.00 101 GLN A N 1
ATOM 808 C CA . GLN A 1 101 ? -19.572 8.243 36.478 1.00 76.00 101 GLN A CA 1
ATOM 809 C C . GLN A 1 101 ? -18.153 8.032 37.025 1.00 76.00 101 GLN A C 1
ATOM 811 O O . GLN A 1 101 ? -17.323 8.931 36.914 1.00 76.00 101 GLN A O 1
ATOM 816 N N . ALA A 1 102 ? -17.860 6.845 37.569 1.00 79.38 102 ALA A N 1
ATOM 817 C CA . ALA A 1 102 ? -16.536 6.501 38.092 1.00 79.38 102 ALA A CA 1
ATOM 818 C C . ALA A 1 102 ? -15.450 6.423 37.001 1.00 79.38 102 ALA A C 1
ATOM 820 O O . ALA A 1 102 ? -14.284 6.673 37.286 1.00 79.38 102 ALA A O 1
ATOM 821 N N . TYR A 1 103 ? -15.830 6.110 35.757 1.00 79.31 103 TYR A N 1
ATOM 822 C CA . TYR A 1 103 ? -14.909 5.938 34.626 1.00 79.31 103 TYR A CA 1
ATOM 823 C C . TYR A 1 103 ? -15.126 6.952 33.495 1.00 79.31 103 TYR A C 1
ATOM 825 O O . TYR A 1 103 ? -14.745 6.695 32.353 1.00 79.31 103 TYR A O 1
ATOM 833 N N . LYS A 1 104 ? -15.728 8.110 33.789 1.00 82.25 104 LYS A N 1
ATOM 834 C CA . LYS A 1 104 ? -16.126 9.109 32.783 1.00 82.25 104 LYS A CA 1
ATOM 835 C C . LYS A 1 104 ? -14.988 9.497 31.828 1.00 82.25 104 LYS A C 1
ATOM 837 O O . LYS A 1 104 ? -15.193 9.540 30.617 1.00 82.25 104 LYS A O 1
ATOM 842 N N . GLU A 1 105 ? -13.787 9.711 32.360 1.00 84.38 105 GLU A N 1
ATOM 843 C CA . GLU A 1 105 ? -12.589 10.043 31.574 1.00 84.38 105 GLU A CA 1
ATOM 844 C C . GLU A 1 105 ? -12.185 8.903 30.628 1.00 84.38 105 GLU A C 1
ATOM 846 O O . GLU A 1 105 ? -11.895 9.131 29.456 1.00 84.38 105 GLU A O 1
ATOM 851 N N . SER A 1 106 ? -12.233 7.655 31.103 1.00 82.50 106 SER A N 1
ATOM 852 C CA . SER A 1 106 ? -11.921 6.478 30.286 1.00 82.50 106 SER A CA 1
ATOM 853 C C . SER A 1 106 ? -12.949 6.260 29.175 1.00 82.50 106 SER A C 1
ATOM 855 O O . SER A 1 106 ? -12.577 5.890 28.060 1.00 82.50 106 SER A O 1
ATOM 857 N N . VAL A 1 107 ? -14.233 6.516 29.448 1.00 79.94 107 VAL A N 1
ATOM 858 C CA . VAL A 1 107 ? -15.305 6.448 28.443 1.00 79.94 107 VAL A CA 1
ATOM 859 C C . VAL A 1 107 ? -15.076 7.488 27.348 1.00 79.94 107 VAL A C 1
ATOM 861 O O . VAL A 1 107 ? -15.112 7.146 26.164 1.00 79.94 107 VAL A O 1
ATOM 864 N N . GLN A 1 108 ? -14.782 8.733 27.731 1.00 83.06 108 GLN A N 1
ATOM 865 C CA . GLN A 1 108 ? -14.512 9.815 26.787 1.00 83.06 108 GLN A CA 1
ATOM 866 C C . GLN A 1 108 ? -13.280 9.518 25.920 1.00 83.06 108 GLN A C 1
ATOM 868 O O . GLN A 1 108 ? -13.387 9.512 24.694 1.00 83.06 108 GLN A O 1
ATOM 873 N N . ALA A 1 109 ? -12.148 9.168 26.538 1.00 83.25 109 ALA A N 1
ATOM 874 C CA . ALA A 1 109 ? -10.913 8.842 25.822 1.00 83.25 109 ALA A CA 1
ATOM 875 C C . ALA A 1 109 ? -11.094 7.664 24.847 1.00 83.25 109 ALA A C 1
ATOM 877 O O . ALA A 1 109 ? -10.523 7.638 23.756 1.00 83.25 109 ALA A O 1
ATOM 878 N N . THR A 1 110 ? -11.929 6.688 25.209 1.00 82.88 110 THR A N 1
ATOM 879 C CA . THR A 1 110 ? -12.250 5.553 24.335 1.00 82.88 110 THR A CA 1
ATOM 880 C C . THR A 1 110 ? -13.062 5.984 23.111 1.00 82.88 110 THR A C 1
ATOM 882 O O . THR A 1 110 ? -12.798 5.510 22.002 1.00 82.88 110 THR A O 1
ATOM 885 N N . GLY A 1 111 ? -14.035 6.882 23.296 1.00 83.12 111 GLY A N 1
ATOM 886 C CA . GLY A 1 111 ? -14.818 7.460 22.203 1.00 83.12 111 GLY A CA 1
ATOM 887 C C . GLY A 1 111 ? -13.948 8.260 21.232 1.00 83.12 111 GLY A C 1
ATOM 888 O O . GLY A 1 111 ? -14.002 8.026 20.023 1.00 83.12 111 GLY A O 1
ATOM 889 N N . GLU A 1 112 ? -13.078 9.119 21.764 1.00 89.56 112 GLU A N 1
ATOM 890 C CA . GLU A 1 112 ? -12.116 9.908 20.983 1.00 89.56 112 GLU A CA 1
ATOM 891 C C . GLU A 1 112 ? -11.150 9.007 20.199 1.00 89.56 112 GLU A C 1
ATOM 893 O O . GLU A 1 112 ? -10.918 9.220 19.007 1.00 89.56 112 GLU A O 1
ATOM 898 N N . ALA A 1 113 ? -10.649 7.933 20.820 1.00 90.62 113 ALA A N 1
ATOM 899 C CA . ALA A 1 113 ? -9.812 6.952 20.137 1.00 90.62 113 ALA A CA 1
ATOM 900 C C . ALA A 1 113 ? -10.563 6.253 18.991 1.00 90.62 113 ALA A C 1
ATOM 902 O O . ALA A 1 113 ? -10.017 6.101 17.896 1.00 90.62 113 ALA A O 1
ATOM 903 N N . TYR A 1 114 ? -11.816 5.837 19.207 1.00 91.62 114 TYR A N 1
ATOM 904 C CA . TYR A 1 114 ? -12.626 5.215 18.156 1.00 91.62 114 TYR A CA 1
ATOM 905 C C . TYR A 1 114 ? -12.846 6.158 16.968 1.00 91.62 114 TYR A C 1
ATOM 907 O O . TYR A 1 114 ? -12.679 5.742 15.815 1.00 91.62 114 TYR A O 1
ATOM 915 N N . GLU A 1 115 ? -13.184 7.422 17.231 1.00 93.62 115 GLU A N 1
ATOM 916 C CA . GLU A 1 115 ? -13.348 8.431 16.186 1.00 93.62 115 GLU A CA 1
ATOM 917 C C . GLU A 1 115 ? -12.039 8.651 15.419 1.00 93.62 115 GLU A C 1
ATOM 919 O O . GLU A 1 115 ? -12.028 8.595 14.185 1.00 93.62 115 GLU A O 1
ATOM 924 N N . TYR A 1 116 ? -10.927 8.826 16.137 1.00 95.75 116 TYR A N 1
ATOM 925 C CA . TYR A 1 116 ? -9.607 9.023 15.547 1.00 95.75 116 TYR A CA 1
ATOM 926 C C . TYR A 1 116 ? -9.239 7.884 14.589 1.00 95.75 116 TYR A C 1
ATOM 928 O O . TYR A 1 116 ? -8.934 8.127 13.418 1.00 95.75 116 TYR A O 1
ATOM 936 N N . TRP A 1 117 ? -9.337 6.627 15.036 1.00 97.19 117 TRP A N 1
ATOM 937 C CA . TRP A 1 117 ? -9.000 5.470 14.200 1.00 97.19 117 TRP A CA 1
ATOM 938 C C . TRP A 1 117 ? -9.972 5.272 13.037 1.00 97.19 117 TRP A C 1
ATOM 940 O O . TRP A 1 117 ? -9.568 4.798 11.974 1.00 97.19 117 TRP A O 1
ATOM 950 N N . THR A 1 118 ? -11.234 5.671 13.203 1.00 96.50 118 THR A N 1
ATOM 951 C CA . THR A 1 118 ? -12.223 5.670 12.119 1.00 96.50 118 THR A CA 1
ATOM 952 C C . THR A 1 118 ? -11.840 6.656 11.024 1.00 96.50 118 THR A C 1
ATOM 954 O O . THR A 1 118 ? -11.725 6.259 9.863 1.00 96.50 118 THR A O 1
ATOM 957 N N . ARG A 1 119 ? -11.546 7.910 11.385 1.00 97.88 119 ARG A N 1
ATOM 958 C CA . ARG A 1 119 ? -11.081 8.927 10.431 1.00 97.88 119 ARG A CA 1
ATOM 959 C C . ARG A 1 119 ? -9.763 8.517 9.780 1.00 97.88 119 ARG A C 1
ATOM 961 O O . ARG A 1 119 ? -9.601 8.681 8.573 1.00 97.88 119 ARG A O 1
ATOM 968 N N . LYS A 1 120 ? -8.842 7.923 10.545 1.00 98.00 120 LYS A N 1
ATOM 969 C CA . LYS A 1 120 ? -7.561 7.442 10.017 1.00 98.00 120 LYS A CA 1
ATOM 970 C C . LYS A 1 120 ? -7.733 6.327 8.987 1.00 98.00 120 LYS A C 1
ATOM 972 O O . LYS A 1 120 ? -7.099 6.371 7.936 1.00 98.00 120 LYS A O 1
ATOM 977 N N . ALA A 1 121 ? -8.615 5.363 9.254 1.00 98.19 121 ALA A N 1
ATOM 978 C CA . ALA A 1 121 ? -8.954 4.327 8.284 1.00 98.19 121 ALA A CA 1
ATOM 979 C C . ALA A 1 121 ? -9.537 4.941 7.001 1.00 98.19 121 ALA A C 1
ATOM 981 O O . ALA A 1 121 ? -9.090 4.581 5.915 1.00 98.19 121 ALA A O 1
ATOM 982 N N . TRP A 1 122 ? -10.445 5.918 7.1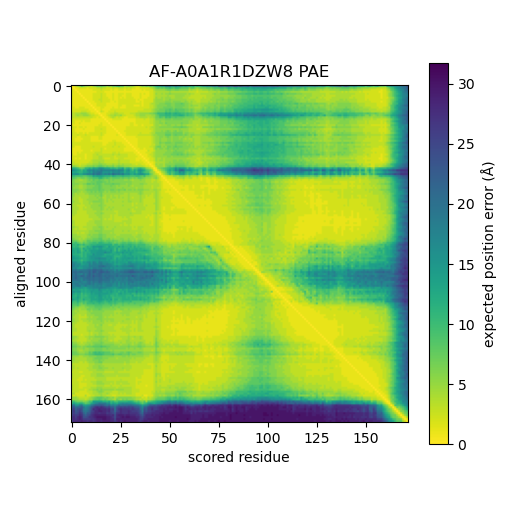13 1.00 98.50 122 TRP A N 1
ATOM 983 C CA . TRP A 1 122 ? -11.018 6.602 5.949 1.00 98.50 122 TRP A CA 1
ATOM 984 C C . TRP A 1 122 ? -9.975 7.337 5.111 1.00 98.50 122 TRP A C 1
ATOM 986 O O . TRP A 1 122 ? -10.042 7.282 3.886 1.00 98.50 122 TRP A O 1
ATOM 996 N N . VAL A 1 123 ? -9.002 8.010 5.731 1.00 98.56 123 VAL A N 1
ATOM 997 C CA . VAL A 1 123 ? -7.907 8.659 4.989 1.00 98.56 123 VAL A CA 1
ATOM 998 C C . VAL A 1 123 ? -7.192 7.638 4.102 1.00 98.56 123 VAL A C 1
ATOM 1000 O O . VAL A 1 123 ? -7.056 7.854 2.901 1.00 98.56 123 VAL A O 1
ATOM 1003 N N . ILE A 1 124 ? -6.807 6.495 4.670 1.00 98.56 124 ILE A N 1
ATOM 1004 C CA . ILE A 1 124 ? -6.081 5.453 3.938 1.00 98.56 124 ILE A CA 1
ATOM 1005 C C . ILE A 1 124 ? -6.966 4.815 2.854 1.00 98.56 124 ILE A C 1
ATOM 1007 O O . ILE A 1 124 ? -6.509 4.616 1.730 1.00 98.56 124 ILE A O 1
ATOM 1011 N N . GLU A 1 125 ? -8.238 4.535 3.156 1.00 98.50 125 GLU A N 1
ATOM 1012 C CA . GLU A 1 125 ? -9.213 3.996 2.195 1.00 98.50 125 GLU A CA 1
ATOM 1013 C C . GLU A 1 125 ? -9.387 4.915 0.980 1.00 98.50 125 GLU A C 1
ATOM 1015 O O . GLU A 1 125 ? -9.404 4.438 -0.153 1.00 98.50 125 GLU A O 1
ATOM 1020 N N . ASN A 1 126 ? -9.464 6.232 1.193 1.00 98.56 126 ASN A N 1
ATOM 1021 C CA . ASN A 1 126 ? -9.619 7.190 0.101 1.00 98.56 126 ASN A CA 1
ATOM 1022 C C . ASN A 1 126 ? -8.355 7.294 -0.765 1.00 98.56 126 ASN A C 1
ATOM 1024 O O . ASN A 1 126 ? -8.488 7.311 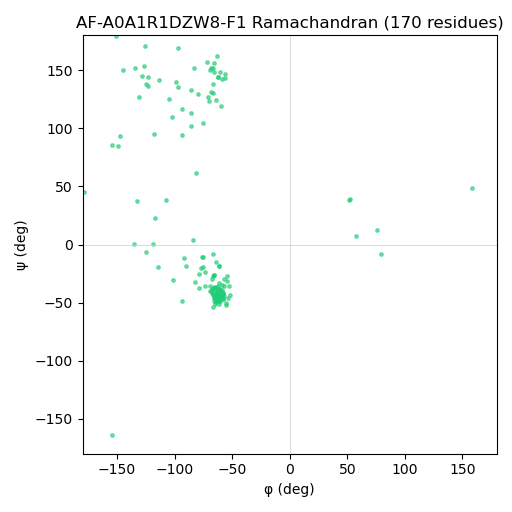-1.986 1.00 98.56 126 ASN A O 1
ATOM 1028 N N . ILE A 1 127 ? -7.153 7.278 -0.171 1.00 98.44 127 ILE A N 1
ATOM 1029 C CA . ILE A 1 127 ? -5.895 7.269 -0.943 1.00 98.44 127 ILE A CA 1
ATOM 1030 C C . ILE A 1 127 ? -5.787 5.980 -1.777 1.00 98.44 127 ILE A C 1
ATOM 1032 O O . ILE A 1 127 ? -5.401 6.014 -2.945 1.00 98.44 127 ILE A O 1
ATOM 1036 N N . LEU A 1 128 ? -6.148 4.824 -1.208 1.00 98.19 128 LEU A N 1
ATOM 1037 C CA . LEU A 1 128 ? -6.152 3.552 -1.940 1.00 98.19 128 LEU A CA 1
ATOM 1038 C C . LEU A 1 128 ? -7.159 3.557 -3.097 1.00 98.19 128 LEU A C 1
ATOM 1040 O O . LEU A 1 128 ? -6.807 3.152 -4.211 1.00 98.19 128 LEU A O 1
ATOM 1044 N N . ARG A 1 129 ? -8.372 4.070 -2.854 1.00 98.00 129 ARG A N 1
ATOM 1045 C CA . ARG A 1 129 ? -9.419 4.199 -3.874 1.00 98.00 129 ARG A CA 1
ATOM 1046 C C . ARG A 1 129 ? -8.990 5.121 -5.010 1.00 98.00 129 ARG A C 1
ATOM 1048 O O . ARG A 1 129 ? -9.227 4.794 -6.165 1.00 98.00 129 ARG A O 1
ATOM 1055 N N . GLU A 1 130 ? -8.337 6.238 -4.702 1.00 97.88 130 GLU A N 1
ATOM 1056 C CA . GLU A 1 130 ? -7.806 7.161 -5.711 1.00 97.88 130 GLU A CA 1
ATOM 1057 C C . GLU A 1 130 ? -6.768 6.482 -6.618 1.00 97.88 130 GLU A C 1
ATOM 1059 O O . GLU A 1 130 ? -6.788 6.663 -7.832 1.00 97.88 130 GLU A O 1
ATOM 1064 N N . ARG A 1 131 ? -5.891 5.648 -6.047 1.00 96.56 131 ARG A N 1
ATOM 1065 C CA . ARG A 1 131 ? -4.795 5.005 -6.790 1.00 96.56 131 ARG A CA 1
ATOM 1066 C C . ARG A 1 131 ? -5.191 3.755 -7.562 1.00 96.56 131 ARG A C 1
ATOM 1068 O O . ARG A 1 131 ? -4.548 3.435 -8.557 1.00 96.56 131 ARG A O 1
ATOM 1075 N N . THR A 1 132 ? -6.162 2.996 -7.061 1.00 95.31 132 THR A N 1
ATOM 1076 C CA . THR A 1 132 ? -6.463 1.649 -7.580 1.00 95.31 132 THR A CA 1
ATOM 1077 C C . THR A 1 132 ? -7.915 1.457 -8.003 1.00 95.31 132 THR A C 1
ATOM 1079 O O . THR A 1 132 ? -8.246 0.420 -8.571 1.00 95.31 132 THR A O 1
ATOM 1082 N N . GLY A 1 133 ? -8.783 2.437 -7.746 1.00 96.00 133 GLY A N 1
ATOM 1083 C CA . GLY A 1 133 ? -10.225 2.333 -7.960 1.00 96.00 133 GLY A CA 1
ATOM 1084 C C . GLY A 1 133 ? -10.971 1.566 -6.863 1.00 96.00 133 GLY A C 1
ATOM 1085 O O . GLY A 1 133 ? -12.198 1.591 -6.856 1.00 96.00 133 GLY A O 1
ATOM 1086 N N . ASP A 1 134 ? -10.266 0.927 -5.922 1.00 95.88 134 ASP A N 1
ATOM 1087 C CA . ASP A 1 134 ? -10.852 0.144 -4.826 1.00 95.88 134 ASP A CA 1
ATOM 1088 C C . ASP A 1 134 ? -9.945 0.147 -3.573 1.00 95.88 134 ASP A C 1
ATOM 1090 O O . ASP A 1 134 ? -8.875 0.755 -3.543 1.00 95.88 134 ASP A O 1
ATOM 1094 N N . PHE A 1 135 ? -10.364 -0.525 -2.504 1.00 96.12 135 PHE A N 1
ATOM 1095 C CA . PHE A 1 135 ? -9.503 -0.937 -1.403 1.00 96.12 135 PHE A CA 1
ATOM 1096 C C . PHE A 1 135 ? -9.955 -2.302 -0.859 1.00 96.12 135 PHE A C 1
ATOM 1098 O O . PHE A 1 135 ? -11.146 -2.611 -0.840 1.00 96.12 135 PHE A O 1
ATOM 1105 N N . PRO A 1 136 ? -9.046 -3.133 -0.319 1.00 96.00 136 PRO A N 1
ATOM 1106 C CA . PRO A 1 136 ? -9.429 -4.463 0.142 1.00 96.00 136 PRO A CA 1
ATOM 1107 C C . PRO A 1 136 ? -10.419 -4.393 1.312 1.00 96.00 136 PRO A C 1
ATOM 1109 O O . PRO A 1 136 ? -10.119 -3.811 2.358 1.00 96.00 136 PRO A O 1
ATOM 1112 N N . ALA A 1 137 ? -11.580 -5.039 1.189 1.00 94.38 137 ALA A N 1
ATOM 1113 C CA . ALA A 1 137 ? -12.571 -5.097 2.268 1.00 94.38 137 ALA A CA 1
ATOM 1114 C C . ALA A 1 137 ? -12.048 -5.851 3.508 1.00 94.38 137 ALA A C 1
ATOM 1116 O O . ALA A 1 137 ? -12.310 -5.455 4.645 1.00 94.38 137 ALA A O 1
ATOM 1117 N N . LYS A 1 138 ? -11.252 -6.911 3.304 1.00 94.88 138 LYS A N 1
ATOM 1118 C CA . LYS A 1 138 ? -10.653 -7.724 4.372 1.00 94.88 138 LYS A CA 1
ATOM 1119 C C . LYS A 1 138 ? -9.160 -7.922 4.123 1.00 94.88 138 LYS A C 1
ATOM 1121 O O . LYS A 1 138 ? -8.772 -8.417 3.071 1.00 94.88 138 LYS A O 1
ATOM 1126 N N . ILE A 1 139 ? -8.335 -7.593 5.117 1.00 96.81 139 ILE A N 1
ATOM 1127 C CA . ILE A 1 139 ? -6.871 -7.701 5.042 1.00 96.81 139 ILE A CA 1
ATOM 1128 C C . ILE A 1 139 ? -6.413 -8.707 6.100 1.00 96.81 139 ILE A C 1
ATOM 1130 O O . ILE A 1 139 ? -6.286 -8.378 7.276 1.00 96.81 139 ILE A O 1
ATOM 1134 N N . THR A 1 140 ? -6.243 -9.960 5.679 1.00 96.19 140 THR A N 1
ATOM 1135 C CA . THR A 1 140 ? -5.787 -11.078 6.528 1.00 96.19 140 THR A CA 1
ATOM 1136 C C . THR A 1 140 ? -4.288 -11.320 6.371 1.00 96.19 140 THR A C 1
ATOM 1138 O O . THR A 1 140 ? -3.680 -10.791 5.442 1.00 96.19 140 THR A O 1
ATOM 1141 N N . ASP A 1 141 ? -3.685 -12.141 7.237 1.00 94.31 141 ASP A N 1
ATOM 1142 C CA . ASP A 1 141 ? -2.265 -12.507 7.092 1.00 94.31 141 ASP A CA 1
ATOM 1143 C C . ASP A 1 141 ? -2.023 -13.238 5.782 1.00 94.31 141 ASP A C 1
ATOM 1145 O O . ASP A 1 141 ? -1.084 -12.916 5.061 1.00 94.31 141 ASP A O 1
ATOM 1149 N N . ARG A 1 142 ? -2.953 -14.125 5.413 1.00 96.06 142 ARG A N 1
ATOM 1150 C CA . ARG A 1 142 ? -2.943 -14.788 4.112 1.00 96.06 142 ARG A CA 1
ATOM 1151 C C . ARG A 1 142 ? -2.974 -13.781 2.960 1.00 96.06 142 ARG A C 1
ATOM 1153 O O . ARG A 1 142 ? -2.172 -13.898 2.048 1.00 96.06 142 ARG A O 1
ATOM 1160 N N . TYR A 1 143 ? -3.854 -12.778 3.020 1.00 95.75 143 TYR A N 1
ATOM 1161 C CA . TYR A 1 143 ? -3.933 -11.741 1.983 1.00 95.75 143 TYR A CA 1
ATOM 1162 C C . TYR A 1 143 ? -2.601 -10.993 1.825 1.00 95.75 143 TYR A C 1
ATOM 1164 O O . TYR A 1 143 ? -2.144 -10.780 0.706 1.00 95.75 143 TYR A O 1
ATOM 1172 N N . LEU A 1 144 ? -1.970 -10.603 2.939 1.00 94.06 144 LEU A N 1
ATOM 1173 C CA . LEU A 1 144 ? -0.680 -9.912 2.901 1.00 94.06 144 LEU A CA 1
ATOM 1174 C C . LEU A 1 144 ? 0.420 -10.827 2.353 1.00 94.06 144 LEU A C 1
ATOM 1176 O O . LEU A 1 144 ? 1.155 -10.410 1.467 1.00 94.06 144 LEU A O 1
ATOM 1180 N N . ALA A 1 145 ? 0.492 -12.080 2.804 1.00 93.25 145 ALA A N 1
ATOM 1181 C CA . ALA A 1 145 ? 1.462 -13.050 2.302 1.00 93.25 145 ALA A CA 1
ATOM 1182 C C . ALA A 1 145 ? 1.307 -13.295 0.789 1.00 93.25 145 ALA A C 1
ATOM 1184 O O . ALA A 1 145 ? 2.289 -13.255 0.054 1.00 93.25 145 ALA A O 1
ATOM 1185 N N . GLU A 1 146 ? 0.074 -13.471 0.305 1.00 94.69 146 GLU A N 1
ATOM 1186 C CA . GLU A 1 146 ? -0.233 -13.631 -1.123 1.00 94.69 146 GLU A CA 1
ATOM 1187 C C . GLU A 1 146 ? 0.112 -12.376 -1.938 1.00 94.69 146 GLU A C 1
ATOM 1189 O O . GLU A 1 146 ? 0.569 -12.480 -3.078 1.00 94.69 146 GLU A O 1
ATOM 1194 N N . LEU A 1 147 ? -0.104 -11.181 -1.379 1.00 93.19 147 LEU A N 1
ATOM 1195 C CA . LEU A 1 147 ? 0.282 -9.921 -2.013 1.00 93.19 147 LEU A CA 1
ATOM 1196 C C . LEU A 1 147 ? 1.805 -9.831 -2.165 1.00 93.19 147 LEU A C 1
ATOM 1198 O O . LEU A 1 147 ? 2.286 -9.557 -3.262 1.00 93.19 147 LEU A O 1
ATOM 1202 N N . LEU A 1 148 ? 2.552 -10.102 -1.093 1.00 91.81 148 LEU A N 1
ATOM 1203 C CA . LEU A 1 148 ? 4.016 -10.064 -1.093 1.00 91.81 148 LEU A CA 1
ATOM 1204 C C . LEU A 1 148 ? 4.619 -11.093 -2.052 1.00 91.81 148 LEU A C 1
ATOM 1206 O O . LEU A 1 148 ? 5.470 -10.737 -2.866 1.00 91.81 148 LEU A O 1
ATOM 1210 N N . ALA A 1 149 ? 4.130 -12.334 -2.015 1.00 92.75 149 ALA A N 1
ATOM 1211 C CA . ALA A 1 149 ? 4.580 -13.395 -2.913 1.00 92.75 149 ALA A CA 1
ATOM 1212 C C . ALA A 1 149 ? 4.378 -13.012 -4.386 1.00 92.75 149 ALA A C 1
ATOM 1214 O O . ALA A 1 149 ? 5.269 -13.194 -5.214 1.00 92.75 149 ALA A O 1
ATOM 1215 N N . ARG A 1 150 ? 3.235 -12.399 -4.712 1.00 92.75 150 ARG A N 1
ATOM 1216 C CA . ARG A 1 150 ? 2.945 -11.925 -6.070 1.00 92.75 150 ARG A CA 1
ATOM 1217 C C . ARG A 1 150 ? 3.880 -10.800 -6.504 1.00 92.75 150 ARG A C 1
ATOM 1219 O O . ARG A 1 150 ? 4.289 -10.767 -7.660 1.00 92.75 150 ARG A O 1
ATOM 1226 N N . ILE A 1 151 ? 4.221 -9.875 -5.606 1.00 91.69 151 ILE A N 1
ATOM 1227 C CA . ILE A 1 151 ? 5.179 -8.809 -5.924 1.00 91.69 151 ILE A CA 1
ATOM 1228 C C . ILE A 1 151 ? 6.563 -9.408 -6.194 1.00 91.69 151 ILE A C 1
ATOM 1230 O O . ILE A 1 151 ? 7.193 -9.039 -7.182 1.00 91.69 151 ILE A O 1
ATOM 1234 N N . GLN A 1 152 ? 7.008 -10.368 -5.379 1.00 90.81 152 GLN A N 1
ATOM 1235 C CA . GLN A 1 152 ? 8.275 -11.074 -5.595 1.00 90.81 152 GLN A CA 1
ATOM 1236 C C . GLN A 1 152 ? 8.293 -11.819 -6.936 1.00 90.81 152 GLN A C 1
ATOM 1238 O O . GLN A 1 152 ? 9.254 -11.697 -7.694 1.00 90.81 152 GLN A O 1
ATOM 1243 N N . GLU A 1 153 ? 7.209 -12.520 -7.276 1.00 93.12 153 GLU A N 1
ATOM 1244 C CA . GLU A 1 153 ? 7.061 -13.188 -8.572 1.00 93.12 153 GLU A CA 1
ATOM 1245 C C . GLU A 1 153 ? 7.149 -12.189 -9.740 1.00 93.12 153 GLU A C 1
ATOM 1247 O O . GLU A 1 153 ? 7.847 -12.430 -10.727 1.00 93.12 153 GLU A O 1
ATOM 1252 N N . ILE A 1 154 ? 6.488 -11.033 -9.622 1.00 91.88 154 ILE A N 1
ATOM 1253 C CA . ILE A 1 154 ? 6.524 -9.977 -10.642 1.00 91.88 154 ILE A CA 1
ATOM 1254 C C . ILE A 1 154 ? 7.922 -9.363 -10.762 1.00 91.88 154 ILE A C 1
ATOM 1256 O O . ILE A 1 154 ? 8.388 -9.166 -11.884 1.00 91.88 154 ILE A O 1
ATOM 1260 N N . ASN A 1 155 ? 8.590 -9.077 -9.641 1.00 90.69 155 ASN A N 1
ATOM 1261 C CA . ASN A 1 155 ? 9.957 -8.552 -9.617 1.00 90.69 155 ASN A CA 1
ATOM 1262 C C . ASN A 1 155 ? 10.930 -9.517 -10.317 1.00 90.69 155 ASN A C 1
ATOM 1264 O O . ASN A 1 155 ? 11.804 -9.078 -11.064 1.00 90.69 155 ASN A O 1
ATOM 1268 N N . ALA A 1 156 ? 10.753 -10.828 -10.123 1.00 90.81 156 ALA A N 1
ATOM 1269 C CA . ALA A 1 156 ? 11.585 -11.857 -10.743 1.00 90.81 156 ALA A CA 1
ATOM 1270 C C . ALA A 1 156 ? 11.301 -12.058 -12.244 1.00 90.81 156 ALA A C 1
ATOM 1272 O O . ALA A 1 156 ? 12.167 -12.543 -12.977 1.00 90.81 156 ALA A O 1
ATOM 1273 N N . LYS A 1 157 ? 10.102 -11.702 -12.724 1.00 92.38 157 LYS A N 1
ATOM 1274 C CA . LYS A 1 157 ? 9.659 -11.983 -14.094 1.00 92.38 157 LYS A CA 1
ATOM 1275 C C . LYS A 1 157 ? 10.106 -10.895 -15.086 1.00 92.38 157 LYS A C 1
ATOM 1277 O O . LYS A 1 157 ? 9.565 -9.783 -15.057 1.00 92.38 157 LYS A O 1
ATOM 1282 N N . PRO A 1 158 ? 11.010 -11.201 -16.039 1.00 93.62 158 PRO A N 1
ATOM 1283 C CA . PRO A 1 158 ? 11.398 -10.242 -17.065 1.00 93.62 158 PRO A CA 1
ATOM 1284 C C . PRO A 1 158 ? 10.249 -9.979 -18.048 1.00 93.62 158 PRO A C 1
ATOM 1286 O O . PRO A 1 158 ? 9.416 -10.841 -18.339 1.00 93.62 158 PRO A O 1
ATOM 1289 N N . MET A 1 159 ? 10.219 -8.770 -18.599 1.00 94.31 159 MET A N 1
ATOM 1290 C CA . MET A 1 159 ? 9.360 -8.405 -19.720 1.00 94.31 159 MET A CA 1
ATOM 1291 C C . MET A 1 159 ? 9.935 -8.994 -21.011 1.00 94.31 159 MET A C 1
ATOM 1293 O O . MET A 1 159 ? 10.912 -8.484 -21.555 1.00 94.31 159 MET A O 1
ATOM 1297 N N . GLN A 1 160 ? 9.320 -10.063 -21.515 1.00 90.56 160 GLN A N 1
ATOM 1298 C CA . GLN A 1 160 ? 9.721 -10.711 -22.764 1.00 90.56 160 GLN A CA 1
ATOM 1299 C C . GLN A 1 160 ? 8.545 -10.790 -23.739 1.00 90.56 160 GLN A C 1
ATOM 1301 O O . GLN A 1 160 ? 7.425 -11.122 -23.355 1.00 90.56 160 GLN A O 1
ATOM 1306 N N . ILE A 1 161 ? 8.811 -10.508 -25.015 1.00 87.38 161 ILE A N 1
ATOM 1307 C CA . ILE A 1 161 ? 7.840 -10.645 -26.106 1.00 87.38 161 ILE A CA 1
ATOM 1308 C C . ILE A 1 161 ? 8.169 -11.936 -26.860 1.00 87.38 161 ILE A C 1
ATOM 1310 O O . ILE A 1 161 ? 9.189 -12.014 -27.548 1.00 87.38 161 ILE A O 1
ATOM 1314 N N . SER A 1 162 ? 7.317 -12.959 -26.747 1.00 81.06 162 SER A N 1
ATOM 1315 C CA . SER A 1 162 ? 7.494 -14.199 -27.509 1.00 81.06 162 SER A CA 1
ATOM 1316 C C . SER A 1 162 ? 7.213 -13.952 -28.993 1.00 81.06 162 SER A C 1
ATOM 1318 O O . SER A 1 162 ? 6.115 -13.534 -29.358 1.00 81.06 162 SER A O 1
ATOM 1320 N N . LYS A 1 163 ? 8.172 -14.257 -29.872 1.00 70.31 163 LYS A N 1
ATOM 1321 C CA . LYS A 1 163 ? 7.999 -14.146 -31.335 1.00 70.31 163 LYS A CA 1
ATOM 1322 C C . LYS A 1 163 ? 7.328 -15.375 -31.982 1.00 70.31 163 LYS A C 1
ATOM 1324 O O . LYS A 1 163 ? 7.199 -15.439 -33.204 1.00 70.31 163 LYS A O 1
ATOM 1329 N N . SER A 1 164 ? 6.895 -16.369 -31.210 1.00 60.44 164 SER A N 1
ATOM 1330 C CA . SER A 1 164 ? 6.383 -17.638 -31.736 1.00 60.44 164 SER A CA 1
ATOM 1331 C C . SER A 1 164 ? 4.886 -17.579 -32.074 1.00 60.44 164 SER A C 1
ATOM 1333 O O . SER A 1 164 ? 4.050 -17.667 -31.184 1.00 60.44 164 SER A O 1
ATOM 1335 N N . ARG A 1 165 ? 4.580 -17.448 -33.383 1.00 52.50 165 ARG A N 1
ATOM 1336 C CA . ARG A 1 165 ? 3.584 -18.216 -34.194 1.00 52.50 165 ARG A CA 1
ATOM 1337 C C . ARG A 1 165 ? 3.151 -17.453 -35.471 1.00 52.50 165 ARG A C 1
ATOM 1339 O O . ARG A 1 165 ? 1.964 -17.337 -35.742 1.00 52.50 165 ARG A O 1
ATOM 1346 N N . ARG A 1 166 ? 4.084 -16.920 -36.278 1.00 50.56 166 ARG A N 1
ATOM 1347 C CA . ARG A 1 166 ? 3.761 -16.336 -37.609 1.00 50.56 166 ARG A CA 1
ATOM 1348 C C . ARG A 1 166 ? 4.429 -17.013 -38.818 1.00 50.56 166 ARG A C 1
ATOM 1350 O O . ARG A 1 166 ? 4.148 -16.623 -39.938 1.00 50.56 166 ARG A O 1
ATOM 1357 N N . GLN A 1 167 ? 5.237 -18.059 -38.627 1.00 51.16 167 GLN A N 1
ATOM 1358 C CA . GLN A 1 167 ? 5.945 -18.764 -39.718 1.00 51.16 167 GLN A CA 1
ATOM 1359 C C . GLN A 1 167 ? 5.372 -20.162 -40.045 1.00 51.16 167 GLN A C 1
ATOM 1361 O O . GLN A 1 167 ? 6.116 -21.096 -40.314 1.00 51.16 167 GLN A O 1
ATOM 1366 N N . ARG A 1 168 ? 4.045 -20.345 -40.004 1.00 46.69 168 ARG A N 1
ATOM 1367 C CA . ARG A 1 168 ? 3.383 -21.575 -40.501 1.00 46.69 168 ARG A CA 1
ATOM 1368 C C . ARG A 1 168 ? 2.171 -21.275 -41.390 1.00 46.69 168 ARG A C 1
ATOM 1370 O O . ARG A 1 168 ? 1.166 -21.956 -41.287 1.00 46.69 168 AR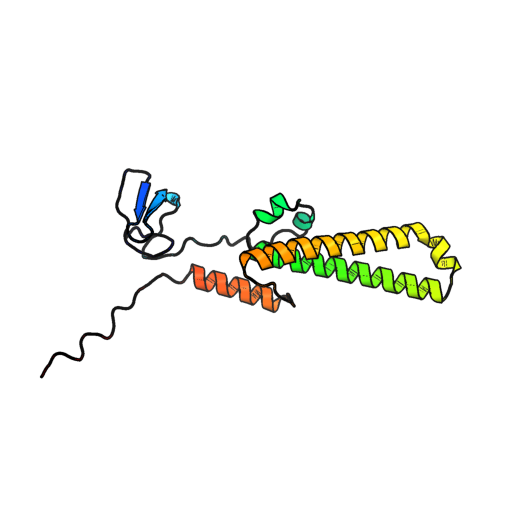G A O 1
ATOM 1377 N N . GLN A 1 169 ? 2.233 -20.237 -42.219 1.00 46.88 169 GLN A N 1
ATOM 1378 C CA . GLN A 1 169 ? 1.327 -20.042 -43.360 1.00 46.88 169 GLN A CA 1
ATOM 1379 C C . GLN A 1 169 ? 2.116 -19.285 -44.431 1.00 46.88 169 GLN A C 1
ATOM 1381 O O . GLN A 1 169 ? 2.152 -18.061 -44.449 1.00 46.88 169 GLN A O 1
ATOM 1386 N N . GLY A 1 170 ? 2.869 -20.032 -45.229 1.00 50.19 170 GLY A N 1
ATOM 1387 C CA . GLY A 1 170 ? 3.763 -19.499 -46.256 1.00 50.19 170 GLY A CA 1
ATOM 1388 C C . GLY A 1 170 ? 4.458 -20.628 -47.006 1.00 50.19 170 GLY A C 1
ATOM 1389 O O . GLY A 1 170 ? 5.676 -20.630 -47.142 1.00 50.19 170 GLY A O 1
ATOM 1390 N N . SER A 1 171 ? 3.690 -21.650 -47.376 1.00 43.59 171 SER A N 1
ATOM 1391 C CA . SER A 1 171 ? 4.089 -22.718 -48.295 1.00 43.59 171 SER A CA 1
ATOM 1392 C C . SER A 1 171 ? 2.806 -23.263 -48.920 1.00 43.59 171 SER A C 1
ATOM 1394 O O . SER A 1 171 ? 2.187 -24.174 -48.373 1.00 43.59 171 SER A O 1
ATOM 1396 N N . VAL A 1 172 ? 2.370 -22.618 -49.998 1.00 41.47 172 VAL A N 1
ATOM 1397 C CA . VAL A 1 172 ? 1.560 -23.220 -51.063 1.00 41.47 172 VAL A CA 1
ATOM 1398 C C . VAL A 1 172 ? 2.228 -22.807 -52.360 1.00 41.47 172 VAL A C 1
ATOM 1400 O O . VAL A 1 172 ? 2.549 -21.600 -52.458 1.00 41.47 172 VAL A O 1
#

Solvent-accessible surface area (backbone atoms only — not comparable to full-atom values): 9925 Å² total; per-residue (Å²): 98,60,10,32,36,86,74,32,46,68,50,44,78,74,57,97,52,36,30,38,30,76,88,81,70,43,78,39,49,61,88,60,49,26,54,69,12,28,42,68,67,78,74,86,83,45,75,64,64,75,75,61,73,73,56,51,70,76,60,57,71,70,51,53,74,63,33,44,54,49,49,38,41,52,26,49,50,50,23,53,53,27,46,52,50,46,54,52,52,51,54,46,27,77,76,37,60,68,55,41,67,75,38,44,68,61,55,50,54,33,50,52,49,25,52,51,27,47,54,51,30,50,54,44,45,51,56,38,26,73,75,68,76,44,66,80,92,73,77,46,71,66,54,53,52,55,52,53,52,50,49,53,53,52,46,71,46,53,60,74,83,82,83,87,85,75,90,86,80,89,85,132